Protein AF-A0A7S1STF5-F1 (afdb_monomer_lite)

Structure (mmCIF, N/CA/C/O backbone):
data_AF-A0A7S1STF5-F1
#
_entry.id   AF-A0A7S1STF5-F1
#
loop_
_atom_site.group_PDB
_atom_site.id
_atom_site.type_symbol
_atom_site.label_atom_id
_atom_site.label_alt_id
_atom_site.label_comp_id
_atom_site.label_asym_id
_atom_site.label_entity_id
_atom_site.label_seq_id
_atom_site.pdbx_PDB_ins_code
_atom_site.Cartn_x
_atom_site.Cartn_y
_atom_site.Cartn_z
_atom_site.occupancy
_atom_site.B_iso_or_equiv
_atom_site.auth_seq_id
_atom_site.auth_comp_id
_atom_site.auth_asym_id
_atom_site.auth_atom_id
_atom_site.pdbx_PDB_model_num
ATOM 1 N N . ARG A 1 1 ? -7.938 1.426 16.062 1.00 89.44 1 ARG A N 1
ATOM 2 C CA . ARG A 1 1 ? -9.061 0.473 15.889 1.00 89.44 1 ARG A CA 1
ATOM 3 C C . ARG A 1 1 ? -10.332 1.252 15.558 1.00 89.44 1 ARG A C 1
ATOM 5 O O . ARG A 1 1 ? -10.455 2.339 16.115 1.00 89.44 1 ARG A O 1
ATOM 12 N N . ASN A 1 2 ? -11.232 0.725 14.715 1.00 90.94 2 ASN A N 1
ATOM 13 C CA . ASN A 1 2 ? -12.562 1.290 14.385 1.00 90.94 2 ASN A CA 1
ATOM 14 C C . ASN A 1 2 ? -12.552 2.775 13.990 1.00 90.94 2 ASN A C 1
ATOM 16 O O . ASN A 1 2 ? -13.373 3.558 14.470 1.00 90.94 2 ASN A O 1
ATOM 20 N N . ARG A 1 3 ? -11.572 3.202 13.190 1.00 93.94 3 ARG A N 1
ATOM 21 C CA . ARG A 1 3 ? -11.370 4.626 12.891 1.00 93.94 3 ARG A CA 1
ATOM 22 C C . ARG A 1 3 ? -10.943 4.867 11.456 1.00 93.94 3 ARG A C 1
ATOM 24 O O . ARG A 1 3 ? -10.235 4.055 10.863 1.00 93.94 3 ARG A O 1
ATOM 31 N N . THR A 1 4 ? -11.324 6.036 10.962 1.00 96.81 4 THR A N 1
ATOM 32 C CA . THR A 1 4 ? -10.716 6.641 9.783 1.00 96.81 4 THR A CA 1
ATOM 33 C C . THR A 1 4 ? -9.541 7.502 10.226 1.00 96.81 4 THR A C 1
ATOM 35 O O . THR A 1 4 ? -9.682 8.322 11.133 1.00 96.81 4 THR A O 1
ATOM 38 N N . VAL A 1 5 ? -8.383 7.297 9.610 1.00 95.75 5 VAL A N 1
ATOM 39 C CA . VAL A 1 5 ? -7.157 8.059 9.846 1.00 95.75 5 VAL A CA 1
ATOM 40 C C . VAL A 1 5 ? -6.758 8.714 8.534 1.00 95.75 5 VAL A C 1
ATOM 42 O O . VAL A 1 5 ? -6.696 8.048 7.504 1.00 95.75 5 VAL A O 1
ATOM 45 N N . VAL A 1 6 ? -6.484 10.012 8.579 1.00 95.50 6 VAL A N 1
ATOM 46 C CA . VAL A 1 6 ? -5.954 10.773 7.448 1.00 95.50 6 VAL A CA 1
ATOM 47 C C . VAL A 1 6 ? -4.627 11.365 7.895 1.00 95.50 6 VAL A C 1
ATOM 49 O O . VAL A 1 6 ? -4.579 12.035 8.924 1.00 95.50 6 VAL A O 1
ATOM 52 N N . VAL A 1 7 ? -3.566 11.081 7.146 1.00 95.06 7 VAL A N 1
ATOM 53 C CA . VAL A 1 7 ? -2.220 11.611 7.378 1.00 95.06 7 VAL A CA 1
ATOM 54 C C . VAL A 1 7 ? -1.866 12.494 6.192 1.00 95.06 7 VAL A C 1
ATOM 56 O O . VAL A 1 7 ? -1.862 12.023 5.053 1.00 95.06 7 VAL A O 1
ATOM 59 N N . THR A 1 8 ? -1.628 13.779 6.438 1.00 93.44 8 THR A N 1
ATOM 60 C CA . THR A 1 8 ? -1.364 14.757 5.376 1.00 93.44 8 THR A CA 1
ATOM 61 C C . THR A 1 8 ? 0.061 14.638 4.833 1.00 93.44 8 THR A C 1
ATOM 63 O O . THR A 1 8 ? 0.925 14.006 5.446 1.00 93.44 8 THR A O 1
ATOM 66 N N . ALA A 1 9 ? 0.333 15.257 3.682 1.00 91.50 9 ALA A N 1
ATOM 67 C CA . ALA A 1 9 ? 1.676 15.288 3.106 1.00 91.50 9 ALA A CA 1
ATOM 68 C C . ALA A 1 9 ? 2.710 15.911 4.062 1.00 91.50 9 ALA A C 1
ATOM 70 O O . ALA A 1 9 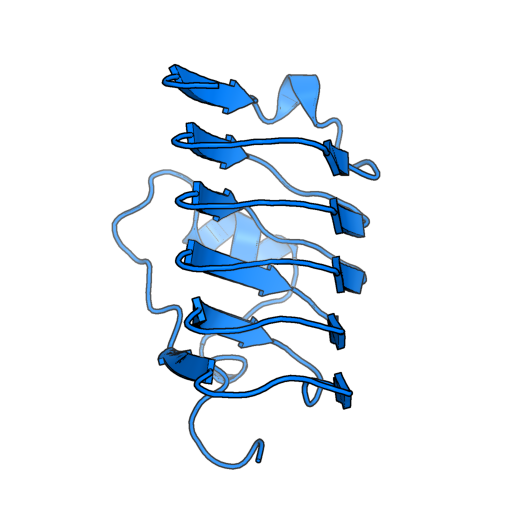? 3.825 15.401 4.173 1.00 91.50 9 ALA A O 1
ATOM 71 N N . GLU A 1 10 ? 2.328 16.958 4.798 1.00 92.81 10 GLU A N 1
ATOM 72 C CA . GLU A 1 10 ? 3.182 17.628 5.785 1.00 92.81 10 GLU A CA 1
ATOM 73 C C . GLU A 1 10 ? 3.545 16.690 6.940 1.00 92.81 10 GLU A C 1
ATOM 75 O O . GLU A 1 10 ? 4.677 16.705 7.414 1.00 92.81 10 GLU A O 1
ATOM 80 N N . GLN A 1 11 ? 2.602 15.844 7.367 1.00 94.00 11 GLN A N 1
ATOM 81 C CA . GLN A 1 11 ? 2.827 14.866 8.432 1.00 94.00 11 GLN A CA 1
ATOM 82 C C . GLN A 1 11 ? 3.703 13.689 7.980 1.00 94.00 11 GLN A C 1
ATOM 84 O O . GLN A 1 11 ? 4.409 13.110 8.801 1.00 94.00 11 GLN A O 1
ATOM 89 N N . LEU A 1 12 ? 3.662 13.326 6.694 1.00 94.00 12 LEU A N 1
ATOM 90 C CA . LEU A 1 12 ? 4.498 12.263 6.123 1.00 94.00 12 LEU A CA 1
ATOM 91 C C . LEU A 1 12 ? 5.936 12.733 5.862 1.00 94.00 12 LEU A C 1
ATOM 93 O O . LEU A 1 12 ? 6.884 11.954 5.991 1.00 94.00 12 LEU A O 1
ATOM 97 N N . GLY A 1 13 ? 6.104 13.991 5.446 1.00 90.56 13 GLY A N 1
ATOM 98 C CA . GLY A 1 13 ? 7.411 14.616 5.229 1.00 90.56 13 GLY A CA 1
ATOM 99 C C . GLY A 1 13 ? 8.289 13.940 4.166 1.00 90.56 13 GLY A C 1
ATOM 100 O O . GLY A 1 13 ? 9.493 14.175 4.144 1.00 90.56 13 GLY A O 1
ATOM 101 N N . GLY A 1 14 ? 7.735 13.073 3.309 1.00 90.56 14 GLY A N 1
ATOM 102 C CA . GLY A 1 14 ? 8.524 12.307 2.337 1.00 90.56 14 GLY A CA 1
ATOM 103 C C . GLY A 1 14 ? 9.363 11.176 2.942 1.00 90.56 14 GLY A C 1
ATOM 104 O O . GLY A 1 14 ? 10.223 10.643 2.244 1.00 90.56 14 GLY A O 1
ATOM 105 N N . SER A 1 15 ? 9.136 10.839 4.213 1.00 93.44 15 SER A N 1
ATOM 106 C CA . SER A 1 15 ? 9.946 9.904 5.000 1.00 93.44 15 SER A CA 1
ATOM 107 C C . SER A 1 15 ? 9.339 8.497 5.077 1.00 93.44 15 SER A C 1
ATOM 109 O O . SER A 1 15 ? 8.338 8.196 4.418 1.00 93.44 15 SER A O 1
ATOM 111 N N . ASP A 1 16 ? 9.971 7.616 5.852 1.00 97.19 16 ASP A N 1
ATOM 112 C CA . ASP A 1 16 ? 9.476 6.271 6.124 1.00 97.19 16 ASP A CA 1
ATOM 113 C C . ASP A 1 16 ? 8.235 6.333 7.021 1.00 97.19 16 ASP A C 1
ATOM 115 O O . ASP A 1 16 ? 8.228 7.006 8.052 1.00 97.19 16 ASP A O 1
ATOM 119 N N . PHE A 1 17 ? 7.200 5.570 6.673 1.00 98.00 17 PHE A N 1
ATOM 120 C CA . PHE A 1 17 ? 5.970 5.507 7.454 1.00 98.00 17 PHE A CA 1
ATOM 121 C C . PHE A 1 17 ? 5.625 4.073 7.846 1.00 98.00 17 PHE A C 1
ATOM 123 O O . PHE A 1 17 ? 5.787 3.137 7.062 1.00 98.00 17 PHE A O 1
ATOM 130 N N . THR A 1 18 ? 5.147 3.883 9.078 1.00 98.38 18 THR A N 1
ATOM 131 C CA . THR A 1 18 ? 4.792 2.559 9.606 1.00 98.38 18 THR A CA 1
ATOM 132 C C . THR A 1 18 ? 3.374 2.555 10.156 1.00 98.38 18 THR A C 1
ATOM 134 O O . THR A 1 18 ? 3.009 3.384 10.987 1.00 98.38 18 THR A O 1
ATOM 137 N N . LEU A 1 19 ? 2.588 1.575 9.721 1.00 98.31 19 LEU A N 1
ATOM 138 C CA . LEU A 1 19 ? 1.283 1.239 10.271 1.00 98.31 19 LEU A CA 1
ATOM 139 C C . LEU A 1 19 ? 1.406 -0.081 11.026 1.00 98.31 19 LEU A C 1
ATOM 141 O O . LEU A 1 19 ? 1.845 -1.079 10.455 1.00 98.31 19 LEU A O 1
ATOM 145 N N . VAL A 1 20 ? 1.007 -0.088 12.296 1.00 98.38 20 VAL A N 1
ATOM 146 C CA . VAL A 1 20 ? 1.100 -1.273 13.150 1.00 98.38 20 VAL A CA 1
ATOM 147 C C . VAL A 1 20 ? -0.157 -1.460 13.993 1.00 98.38 20 VAL A C 1
ATOM 149 O O . VAL A 1 20 ? -0.756 -0.481 14.442 1.00 98.38 20 VAL A O 1
ATOM 152 N N . ASP A 1 21 ? -0.557 -2.715 14.202 1.00 98.31 21 ASP A N 1
ATOM 153 C CA . ASP A 1 21 ? -1.643 -3.113 15.113 1.00 98.31 21 ASP A CA 1
ATOM 154 C C . ASP A 1 21 ? -2.986 -2.422 14.834 1.00 98.31 21 ASP A C 1
ATOM 156 O O . ASP A 1 21 ? -3.747 -2.042 15.739 1.00 98.31 21 ASP A O 1
ATOM 160 N N . LEU A 1 22 ? -3.299 -2.263 13.548 1.00 98.38 22 LEU A N 1
ATOM 161 C CA . LEU A 1 22 ? -4.564 -1.693 13.117 1.00 98.38 22 LEU A CA 1
ATOM 162 C C . LEU A 1 22 ? -5.595 -2.788 12.894 1.00 98.38 22 LEU A C 1
ATOM 164 O O . LEU A 1 22 ? -5.337 -3.840 12.318 1.00 98.38 22 LEU A O 1
ATOM 168 N N . LYS A 1 23 ? -6.808 -2.495 13.344 1.00 98.50 23 LYS A N 1
ATOM 169 C CA . LYS A 1 23 ? -7.948 -3.382 13.201 1.00 98.50 23 LYS A CA 1
ATOM 170 C C . LYS A 1 23 ? -9.186 -2.561 12.898 1.00 98.50 23 LYS A C 1
ATOM 172 O O . LYS A 1 23 ? -9.435 -1.592 13.626 1.00 98.50 23 LYS A O 1
ATOM 177 N N . ASP A 1 24 ? -9.926 -2.940 11.860 1.00 98.38 24 ASP A N 1
ATOM 178 C CA . ASP A 1 24 ? -11.166 -2.269 11.457 1.00 98.38 24 ASP A CA 1
ATOM 179 C C . ASP A 1 24 ? -10.936 -0.765 11.168 1.00 98.38 24 ASP A C 1
ATOM 181 O O . ASP A 1 24 ? -11.651 0.111 11.656 1.00 98.38 24 ASP A O 1
ATOM 185 N N . CYS A 1 25 ? -9.859 -0.432 10.447 1.00 98.31 25 CYS A N 1
ATOM 186 C CA . CYS A 1 25 ? -9.468 0.959 10.174 1.00 98.31 25 CYS A CA 1
ATOM 187 C C . CYS A 1 25 ? -9.511 1.288 8.679 1.00 98.31 25 CYS A C 1
ATOM 189 O O . CYS A 1 25 ? -9.151 0.460 7.850 1.00 98.31 25 CYS A O 1
ATOM 191 N N . THR A 1 26 ? -9.849 2.532 8.346 1.00 98.00 26 THR A N 1
ATOM 192 C CA . THR A 1 26 ? -9.593 3.101 7.013 1.00 98.00 26 THR A CA 1
ATOM 193 C C . THR A 1 26 ? -8.483 4.136 7.139 1.00 98.00 26 THR A C 1
ATOM 195 O O . THR A 1 26 ? -8.562 5.008 7.998 1.00 98.00 26 THR A O 1
ATOM 198 N N . VAL A 1 27 ? -7.431 4.035 6.337 1.00 97.12 27 VAL A N 1
ATOM 199 C CA . VAL A 1 27 ? -6.242 4.885 6.437 1.00 97.12 27 VAL A CA 1
ATOM 200 C C . VAL A 1 27 ? -5.971 5.530 5.089 1.00 97.12 27 VAL A C 1
ATOM 202 O O . VAL A 1 27 ? -5.887 4.836 4.080 1.00 97.12 27 VAL A O 1
ATOM 205 N N . PHE A 1 28 ? -5.794 6.845 5.093 1.00 95.25 28 PHE A N 1
ATOM 206 C CA . PHE A 1 28 ? -5.395 7.627 3.933 1.00 95.25 28 PHE A CA 1
ATOM 207 C C . PHE A 1 28 ? -4.047 8.298 4.210 1.00 95.25 28 PHE A C 1
ATOM 209 O O . PHE A 1 28 ? -3.931 9.068 5.164 1.00 95.25 28 PHE A O 1
ATOM 216 N N . LEU A 1 29 ? -3.034 8.012 3.391 1.00 94.56 29 LEU A N 1
ATOM 217 C CA . LEU A 1 29 ? -1.699 8.617 3.471 1.00 94.56 29 LEU A CA 1
ATOM 218 C C . LEU A 1 29 ? -1.523 9.553 2.270 1.00 94.56 29 LEU A C 1
ATOM 220 O O . LEU A 1 29 ? -1.292 9.093 1.156 1.00 94.56 29 LEU A O 1
ATOM 224 N N . LEU A 1 30 ? -1.679 10.861 2.476 1.00 92.31 30 LEU A N 1
ATOM 225 C CA . LEU A 1 30 ? -1.921 11.840 1.405 1.00 92.31 30 LEU A CA 1
ATOM 226 C C . LEU A 1 30 ? -0.654 12.472 0.822 1.00 92.31 30 LEU A C 1
ATOM 228 O O . LEU A 1 30 ? -0.661 13.636 0.430 1.00 92.31 30 LEU A O 1
ATOM 232 N N . GLY A 1 31 ? 0.447 11.731 0.772 1.00 91.50 31 GLY A N 1
ATOM 233 C CA . GLY A 1 31 ? 1.722 12.265 0.318 1.00 91.50 31 GLY A CA 1
ATOM 234 C C . GLY A 1 31 ? 2.723 11.184 -0.046 1.00 91.50 31 GLY A C 1
ATOM 235 O O . GLY A 1 31 ? 2.449 9.987 0.052 1.00 91.50 31 GLY A O 1
ATOM 236 N N . ARG A 1 32 ? 3.893 11.636 -0.494 1.00 93.25 32 ARG A N 1
ATOM 237 C CA . ARG A 1 32 ? 5.009 10.759 -0.843 1.00 93.25 32 ARG A CA 1
ATOM 238 C C . ARG A 1 32 ? 5.655 10.187 0.416 1.00 93.25 32 ARG A C 1
ATOM 240 O O . ARG A 1 32 ? 5.735 10.871 1.435 1.00 93.25 32 ARG A O 1
ATOM 247 N N . MET A 1 33 ? 6.163 8.966 0.315 1.00 96.19 33 MET A N 1
ATOM 248 C CA . MET A 1 33 ? 6.960 8.305 1.353 1.00 96.19 33 MET A CA 1
ATOM 249 C C . MET A 1 33 ? 8.204 7.670 0.727 1.00 96.19 33 MET A C 1
ATOM 251 O O . MET A 1 33 ? 8.166 7.245 -0.431 1.00 96.19 33 MET A O 1
ATOM 255 N N . SER A 1 34 ? 9.295 7.569 1.484 1.00 97.00 34 SER A N 1
ATOM 256 C CA . SER A 1 34 ? 10.485 6.811 1.068 1.00 97.00 34 SER A CA 1
ATOM 257 C C . SER A 1 34 ? 10.306 5.307 1.265 1.00 97.00 34 SER A C 1
ATOM 259 O O . SER A 1 34 ? 10.748 4.524 0.425 1.00 97.00 34 SER A O 1
ATOM 261 N N . ALA A 1 35 ? 9.598 4.901 2.318 1.00 98.12 35 ALA A N 1
ATOM 262 C CA . ALA A 1 35 ? 9.207 3.518 2.554 1.00 98.12 35 ALA A CA 1
ATOM 263 C C . ALA A 1 35 ? 7.873 3.440 3.301 1.00 98.12 35 ALA A C 1
ATOM 265 O O . ALA A 1 35 ? 7.521 4.339 4.067 1.00 98.12 35 ALA A O 1
ATOM 266 N N . LEU A 1 36 ? 7.153 2.336 3.112 1.00 98.50 36 LEU A N 1
ATOM 267 C CA . LEU A 1 36 ? 5.925 2.044 3.844 1.00 98.50 36 LEU A CA 1
ATOM 268 C C . LEU A 1 36 ? 6.001 0.648 4.455 1.00 98.50 36 LEU A C 1
ATOM 270 O O . LEU A 1 36 ? 6.200 -0.341 3.754 1.00 98.50 36 LEU A O 1
ATOM 274 N N . ARG A 1 37 ? 5.822 0.553 5.771 1.00 98.62 37 ARG A N 1
ATOM 275 C CA . ARG A 1 37 ? 5.726 -0.727 6.480 1.00 98.62 37 ARG A CA 1
ATOM 276 C C . ARG A 1 37 ? 4.319 -0.895 7.025 1.00 98.62 37 ARG A C 1
ATOM 278 O O . ARG A 1 37 ? 3.813 -0.020 7.725 1.00 98.62 37 ARG A O 1
ATOM 285 N N . CYS A 1 38 ? 3.684 -2.018 6.727 1.00 98.69 38 CYS A N 1
ATOM 286 C CA . CYS A 1 38 ? 2.413 -2.395 7.329 1.00 98.69 38 CYS A CA 1
ATOM 287 C C . CYS A 1 38 ? 2.596 -3.715 8.058 1.00 98.69 38 CYS A C 1
ATOM 289 O O . CYS A 1 38 ? 2.989 -4.704 7.445 1.00 98.69 38 CYS A O 1
ATOM 291 N N . HIS A 1 39 ? 2.311 -3.718 9.355 1.00 98.69 39 HIS A N 1
ATOM 292 C CA . HIS A 1 39 ? 2.477 -4.894 10.189 1.00 98.69 39 HIS A CA 1
ATOM 293 C C . HIS A 1 39 ? 1.242 -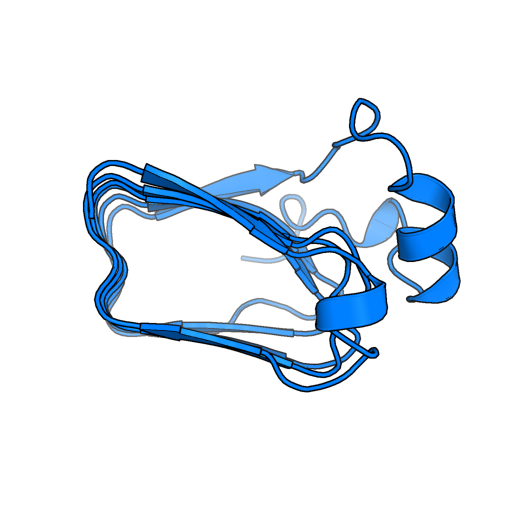5.136 11.057 1.00 98.69 39 HIS A C 1
ATOM 295 O O . HIS A 1 39 ? 0.816 -4.243 11.790 1.00 98.69 39 HIS A O 1
ATOM 301 N N . ARG A 1 40 ? 0.675 -6.347 11.006 1.00 98.69 40 ARG A N 1
ATOM 302 C CA . ARG A 1 40 ? -0.510 -6.732 11.802 1.00 98.69 40 ARG A CA 1
ATOM 303 C C . ARG A 1 40 ? -1.709 -5.815 11.534 1.00 98.69 40 ARG A C 1
ATOM 305 O O . ARG A 1 40 ? -2.216 -5.137 12.430 1.00 98.69 40 ARG A O 1
ATOM 312 N N . LEU A 1 41 ? -2.139 -5.781 10.273 1.00 98.69 41 LEU A N 1
ATOM 313 C CA . LEU A 1 41 ? -3.367 -5.105 9.841 1.00 98.69 41 LEU A CA 1
ATOM 314 C C . LEU A 1 41 ? -4.478 -6.142 9.655 1.00 98.69 41 LEU A C 1
ATOM 316 O O . LEU A 1 41 ? -4.268 -7.187 9.047 1.00 98.69 41 LEU A O 1
ATOM 320 N N . THR A 1 42 ? -5.677 -5.860 10.156 1.00 98.75 42 THR A N 1
ATOM 321 C CA . THR A 1 42 ? -6.833 -6.757 9.997 1.00 98.75 42 THR A CA 1
ATOM 322 C C . THR A 1 42 ? -8.096 -5.965 9.700 1.00 98.75 42 THR A C 1
ATOM 324 O O . THR A 1 42 ? -8.437 -5.062 10.468 1.00 98.75 42 THR A O 1
ATOM 327 N N . ARG A 1 43 ? -8.832 -6.308 8.636 1.00 98.62 43 ARG A N 1
ATOM 328 C CA . ARG A 1 43 ? -10.036 -5.552 8.231 1.00 98.62 43 ARG A CA 1
ATOM 329 C C . ARG A 1 43 ? -9.747 -4.082 8.005 1.00 98.62 43 ARG A C 1
ATOM 331 O O . ARG A 1 43 ? -10.478 -3.194 8.448 1.00 98.62 43 ARG A O 1
ATOM 338 N N . CYS A 1 44 ? -8.622 -3.825 7.351 1.00 98.62 44 CYS A N 1
ATOM 339 C CA . CYS A 1 44 ? -8.156 -2.486 7.067 1.00 98.62 44 CYS A CA 1
ATOM 340 C C . CYS A 1 44 ? -8.331 -2.137 5.593 1.00 98.62 44 CYS A C 1
ATOM 342 O O . CYS A 1 44 ? -8.155 -2.968 4.708 1.00 98.62 44 CYS A O 1
ATOM 344 N N . ARG A 1 45 ? -8.643 -0.867 5.342 1.00 97.81 45 ARG A N 1
ATOM 345 C CA . ARG A 1 45 ? -8.602 -0.255 4.015 1.00 97.81 45 ARG A CA 1
ATOM 346 C C . ARG A 1 45 ? -7.502 0.792 4.009 1.00 97.81 45 ARG A C 1
ATOM 348 O O . ARG A 1 45 ? -7.584 1.745 4.778 1.00 97.81 45 ARG A O 1
ATOM 355 N N . LEU A 1 46 ? -6.474 0.609 3.193 1.00 96.44 46 LEU A N 1
ATOM 356 C CA . LEU A 1 46 ? -5.352 1.537 3.081 1.00 96.44 46 LEU A CA 1
ATOM 357 C C . LEU A 1 46 ? -5.339 2.172 1.697 1.00 96.44 46 LEU A C 1
ATOM 359 O O . LEU A 1 46 ? -5.345 1.473 0.688 1.00 96.44 46 LEU A O 1
ATOM 363 N N . PHE A 1 47 ? -5.251 3.494 1.674 1.00 94.50 47 PHE A N 1
ATOM 364 C CA . PHE A 1 47 ? -5.061 4.296 0.479 1.00 94.50 47 PHE A CA 1
ATOM 365 C C . PHE A 1 47 ? -3.784 5.104 0.648 1.00 94.50 47 PHE A C 1
ATOM 367 O O . PHE A 1 47 ? -3.752 6.050 1.439 1.00 94.50 47 PHE A O 1
ATOM 374 N N . SER A 1 48 ? -2.717 4.709 -0.044 1.00 93.12 48 SER A N 1
ATOM 375 C CA . SER A 1 48 ? -1.437 5.398 0.062 1.00 93.12 48 SER A CA 1
ATOM 376 C C . SER A 1 48 ? -1.135 6.267 -1.154 1.00 93.12 48 SER A C 1
ATOM 378 O O . SER A 1 48 ? -1.411 5.900 -2.296 1.00 93.12 48 SER A O 1
ATOM 380 N N . GLY A 1 49 ? -0.486 7.401 -0.903 1.00 92.62 49 GLY A N 1
ATOM 381 C CA . GLY A 1 49 ? 0.307 8.100 -1.903 1.00 92.62 49 GLY A CA 1
ATOM 382 C C . GLY A 1 49 ? 1.527 7.275 -2.345 1.00 92.62 49 GLY A C 1
ATOM 383 O O . GLY A 1 49 ? 1.740 6.157 -1.856 1.00 92.62 49 GLY A O 1
ATOM 384 N N . PRO A 1 50 ? 2.322 7.801 -3.293 1.00 93.38 50 PRO A N 1
ATOM 385 C CA . PRO A 1 50 ? 3.435 7.071 -3.886 1.00 93.38 50 PRO A CA 1
ATOM 386 C C . PRO A 1 50 ? 4.557 6.793 -2.886 1.00 93.38 50 PRO A C 1
ATOM 388 O O . PRO A 1 50 ? 5.034 7.690 -2.186 1.00 93.38 50 PRO A O 1
ATOM 391 N N . VAL A 1 51 ? 5.038 5.553 -2.896 1.00 95.38 51 VAL A N 1
ATOM 392 C CA . VAL A 1 51 ? 6.222 5.124 -2.147 1.00 95.38 51 VAL A CA 1
ATOM 393 C C . VAL A 1 51 ? 7.407 5.019 -3.112 1.00 95.38 51 VAL A C 1
ATOM 395 O O . VAL A 1 51 ? 7.476 4.084 -3.911 1.00 95.38 51 VAL A O 1
ATOM 398 N N . THR A 1 52 ? 8.359 5.953 -3.038 1.00 95.06 52 THR A N 1
ATOM 399 C CA . THR A 1 52 ? 9.544 6.018 -3.930 1.00 95.06 52 THR A CA 1
ATOM 400 C C . THR A 1 52 ? 10.672 5.059 -3.542 1.00 95.06 52 THR A C 1
ATOM 402 O O . THR A 1 52 ? 11.819 5.237 -3.940 1.00 95.06 52 THR A O 1
ATOM 405 N N . GLY A 1 53 ? 10.354 4.058 -2.734 1.00 95.75 53 GLY A N 1
ATOM 406 C CA . GLY A 1 53 ? 11.252 2.989 -2.337 1.00 95.75 53 GLY A CA 1
ATOM 407 C C . GLY A 1 53 ? 10.459 1.706 -2.157 1.00 95.75 53 GLY A C 1
ATOM 408 O O . GLY A 1 53 ? 9.717 1.300 -3.054 1.00 95.75 53 GLY A O 1
ATOM 409 N N . SER A 1 54 ? 10.600 1.067 -0.999 1.00 96.25 54 SER A N 1
ATOM 410 C CA . SER A 1 54 ? 9.968 -0.227 -0.744 1.00 96.25 54 SER A CA 1
ATOM 411 C C . SER A 1 54 ? 8.733 -0.123 0.140 1.00 96.25 54 SER A C 1
ATOM 413 O O . SER A 1 54 ? 8.684 0.630 1.115 1.00 96.25 54 SER A O 1
ATOM 415 N N . SER A 1 55 ? 7.742 -0.938 -0.199 1.00 97.81 55 SER A N 1
ATOM 416 C CA . SER A 1 55 ? 6.617 -1.252 0.664 1.00 97.81 55 SER A CA 1
ATOM 417 C C . SER A 1 55 ? 6.761 -2.679 1.181 1.00 97.81 55 SER A C 1
ATOM 419 O O . SER A 1 55 ? 6.890 -3.619 0.393 1.00 97.81 55 SER A O 1
ATOM 421 N N . PHE A 1 56 ? 6.741 -2.843 2.500 1.00 98.56 56 PHE A N 1
ATOM 422 C CA . PHE A 1 56 ? 6.798 -4.142 3.162 1.00 98.56 56 PHE A CA 1
ATOM 423 C C . PHE A 1 56 ? 5.506 -4.394 3.934 1.00 98.56 56 PHE A C 1
ATOM 425 O O . PHE A 1 56 ? 5.135 -3.618 4.818 1.00 98.56 56 PHE A O 1
ATOM 432 N N . LEU A 1 57 ? 4.831 -5.481 3.582 1.00 98.56 57 LEU A N 1
ATOM 433 C CA . LEU A 1 57 ? 3.541 -5.880 4.122 1.00 98.56 57 LEU A CA 1
ATOM 434 C C . LEU A 1 57 ? 3.714 -7.219 4.830 1.00 98.56 57 LEU A C 1
ATOM 436 O O . LEU A 1 57 ? 4.113 -8.195 4.198 1.00 98.56 57 LEU A O 1
ATOM 440 N N . ASP A 1 58 ? 3.424 -7.254 6.125 1.00 98.75 58 ASP A N 1
ATOM 441 C CA . ASP A 1 58 ? 3.587 -8.446 6.950 1.00 98.75 58 ASP A CA 1
ATOM 442 C C . ASP A 1 58 ? 2.402 -8.638 7.903 1.00 98.75 58 ASP A C 1
ATOM 444 O O . ASP A 1 58 ? 1.969 -7.692 8.568 1.00 98.75 58 ASP A O 1
ATOM 448 N N . ALA A 1 59 ? 1.878 -9.861 7.987 1.00 98.69 59 ALA A N 1
ATOM 449 C CA . ALA A 1 59 ? 0.705 -10.187 8.803 1.00 98.69 59 ALA A CA 1
ATOM 450 C C . ALA A 1 59 ? -0.507 -9.281 8.494 1.00 98.69 59 ALA A C 1
ATOM 452 O O . ALA A 1 59 ? -1.096 -8.658 9.384 1.00 98.69 59 ALA A O 1
ATOM 453 N N . VAL A 1 60 ? -0.851 -9.149 7.211 1.00 98.81 60 VAL A N 1
ATOM 454 C CA . VAL A 1 60 ? -2.031 -8.400 6.756 1.00 98.81 60 VAL A CA 1
ATOM 455 C C . VAL A 1 60 ? -3.149 -9.386 6.410 1.00 98.81 60 VAL A C 1
ATOM 457 O O . VAL A 1 60 ? -2.922 -10.365 5.705 1.00 98.81 60 VAL A O 1
ATOM 460 N N . HIS A 1 61 ? -4.354 -9.160 6.931 1.00 98.69 61 HIS A N 1
ATOM 461 C CA . HIS A 1 61 ? -5.462 -10.111 6.801 1.00 98.69 61 HIS A CA 1
ATOM 462 C C . HIS A 1 61 ? -6.791 -9.417 6.505 1.00 98.69 61 HIS A C 1
ATOM 464 O O . HIS A 1 61 ? -7.079 -8.372 7.101 1.00 98.69 61 HIS A O 1
ATOM 470 N N . ASP A 1 62 ? -7.627 -10.020 5.653 1.00 98.69 62 ASP A N 1
ATOM 471 C CA . ASP A 1 62 ? -9.006 -9.571 5.388 1.00 98.69 62 ASP A CA 1
ATOM 472 C C . ASP A 1 62 ? -9.058 -8.068 5.059 1.00 98.69 62 ASP A C 1
ATOM 474 O O . ASP A 1 62 ? -9.760 -7.295 5.702 1.00 98.69 62 ASP A O 1
ATOM 478 N N . SER A 1 63 ? -8.164 -7.601 4.188 1.00 98.69 63 SER A N 1
ATOM 479 C CA . SER A 1 63 ? -7.885 -6.170 4.004 1.00 98.69 63 SER A CA 1
ATOM 480 C C . SER A 1 63 ? -7.854 -5.773 2.532 1.00 98.69 63 SER A C 1
ATOM 482 O O . SER A 1 63 ? -7.817 -6.611 1.638 1.00 98.69 63 SER A O 1
ATOM 484 N N . LEU A 1 64 ? -7.858 -4.467 2.275 1.00 97.75 64 LEU A N 1
ATOM 485 C CA . LEU A 1 64 ? -7.755 -3.896 0.937 1.00 97.75 64 LEU A CA 1
ATOM 486 C C . LEU A 1 64 ? -6.724 -2.768 0.937 1.00 97.75 64 LEU A C 1
ATOM 488 O O . LEU A 1 64 ? -6.802 -1.841 1.747 1.00 97.75 64 LEU A O 1
ATOM 492 N N . LEU A 1 65 ? -5.732 -2.861 0.055 1.00 96.31 65 LEU A N 1
ATOM 493 C CA . LEU A 1 65 ? -4.594 -1.952 -0.002 1.00 96.31 65 LEU A CA 1
ATOM 494 C C . LEU A 1 65 ? -4.433 -1.382 -1.419 1.00 96.31 65 LEU A C 1
ATOM 496 O O . LEU A 1 65 ? -4.174 -2.111 -2.374 1.00 96.31 65 LEU A O 1
ATOM 500 N N . HIS A 1 66 ? -4.532 -0.059 -1.536 1.00 93.56 66 HIS A N 1
ATOM 501 C CA . HIS A 1 66 ? -4.104 0.704 -2.707 1.00 93.56 66 HIS A CA 1
ATOM 502 C C . HIS A 1 66 ? -2.674 1.180 -2.501 1.00 93.56 66 HIS A C 1
ATOM 504 O O . HIS A 1 66 ? -2.413 1.968 -1.589 1.00 93.56 66 HIS A O 1
ATOM 510 N N . LEU A 1 67 ? -1.766 0.692 -3.348 1.00 92.06 67 LEU A N 1
ATOM 511 C CA . LEU A 1 67 ? -0.333 0.805 -3.112 1.00 92.06 67 LEU A CA 1
ATOM 512 C C . LEU A 1 67 ? 0.443 1.099 -4.409 1.00 92.06 67 LEU A C 1
ATOM 514 O O . LEU A 1 67 ? 0.888 0.180 -5.103 1.00 92.06 67 LEU A O 1
ATOM 518 N N . PRO A 1 68 ? 0.622 2.384 -4.754 1.00 92.62 68 PRO A N 1
ATOM 519 C CA . PRO A 1 68 ? 1.630 2.811 -5.714 1.00 92.62 68 PRO A CA 1
ATOM 520 C C . PRO A 1 68 ? 3.027 2.805 -5.070 1.00 92.62 68 PRO A C 1
ATOM 522 O O . PRO A 1 68 ? 3.291 3.554 -4.128 1.00 92.62 68 PRO A O 1
ATOM 525 N N . SER A 1 69 ? 3.946 1.975 -5.567 1.00 93.88 69 SER A N 1
ATOM 526 C CA . SER A 1 69 ? 5.283 1.823 -4.974 1.00 93.88 69 SER A CA 1
ATOM 527 C C . SER A 1 69 ? 6.344 1.417 -5.996 1.00 93.88 69 SER A C 1
ATOM 529 O O . SER A 1 69 ? 6.026 0.828 -7.018 1.00 93.88 69 SER A O 1
ATOM 531 N N . HIS A 1 70 ? 7.628 1.687 -5.751 1.00 94.94 70 HIS A N 1
ATOM 532 C CA . HIS A 1 70 ? 8.684 1.149 -6.621 1.00 94.94 70 HIS A CA 1
ATOM 533 C C . HIS A 1 70 ? 8.879 -0.355 -6.427 1.00 94.94 70 HIS A C 1
ATOM 535 O O . HIS A 1 70 ? 9.120 -1.057 -7.408 1.00 94.94 70 HIS A O 1
ATOM 541 N N . GLN A 1 71 ? 8.764 -0.840 -5.187 1.00 95.38 71 GLN A N 1
ATOM 542 C CA . GLN A 1 71 ? 8.974 -2.240 -4.815 1.00 95.38 71 GLN A CA 1
ATOM 543 C C . GLN A 1 71 ? 7.940 -2.679 -3.780 1.00 95.38 71 GLN A C 1
ATOM 545 O O . GLN A 1 71 ? 7.652 -1.942 -2.838 1.00 95.38 71 GLN A O 1
ATOM 550 N N . VAL A 1 72 ? 7.431 -3.904 -3.903 1.00 96.25 72 VAL A N 1
ATOM 551 C CA . VAL A 1 72 ? 6.468 -4.470 -2.949 1.00 96.25 72 VAL A CA 1
ATOM 552 C C . VAL A 1 72 ? 6.933 -5.855 -2.512 1.00 96.25 72 VAL A C 1
ATOM 554 O O . VAL A 1 72 ? 7.188 -6.720 -3.349 1.00 96.25 72 VAL A O 1
ATOM 557 N N . ARG A 1 73 ? 7.015 -6.073 -1.197 1.00 97.81 73 ARG A N 1
ATOM 558 C CA . ARG A 1 73 ? 7.208 -7.397 -0.595 1.00 97.81 73 ARG A CA 1
ATOM 559 C C . ARG A 1 73 ? 6.056 -7.703 0.353 1.00 97.81 73 ARG A C 1
ATOM 561 O O . ARG A 1 73 ? 5.752 -6.905 1.239 1.00 97.81 73 ARG A O 1
ATOM 568 N N . ILE A 1 74 ? 5.438 -8.858 0.142 1.00 98.31 74 ILE A N 1
ATOM 569 C CA . ILE A 1 74 ? 4.258 -9.348 0.848 1.00 98.31 74 ILE A CA 1
ATOM 570 C C . ILE A 1 74 ? 4.640 -10.635 1.570 1.00 98.31 74 ILE A C 1
ATOM 572 O O . ILE A 1 74 ? 5.122 -11.583 0.952 1.00 98.31 74 ILE A O 1
ATOM 576 N N . HIS A 1 75 ? 4.426 -10.659 2.876 1.00 98.56 75 HIS A N 1
ATOM 577 C CA . HIS A 1 75 ? 4.781 -11.768 3.745 1.00 98.56 75 HIS A CA 1
ATOM 578 C C . HIS A 1 75 ? 3.618 -12.094 4.689 1.00 98.56 75 HIS A C 1
ATOM 580 O O . HIS A 1 75 ? 2.930 -11.190 5.166 1.00 98.56 75 HIS A O 1
ATOM 586 N N . SER A 1 76 ? 3.373 -13.383 4.947 1.00 98.56 76 SER A N 1
ATOM 587 C CA . SER A 1 76 ? 2.351 -13.864 5.902 1.00 98.56 76 SER A CA 1
ATOM 588 C C . SER A 1 76 ? 0.990 -13.162 5.775 1.00 98.56 76 SER A C 1
ATOM 590 O O . SER A 1 76 ? 0.370 -12.789 6.770 1.00 98.56 76 SER A O 1
ATOM 592 N N . THR A 1 77 ? 0.561 -12.890 4.542 1.00 98.69 77 THR A N 1
ATOM 593 C CA . THR A 1 77 ? -0.623 -12.079 4.237 1.00 98.69 77 THR A CA 1
ATOM 594 C C . THR A 1 77 ? -1.704 -12.949 3.612 1.00 98.69 77 THR A C 1
ATOM 596 O O . THR A 1 77 ? -1.416 -13.790 2.758 1.00 98.69 77 THR A O 1
ATOM 599 N N . HIS A 1 78 ? -2.953 -12.761 4.036 1.00 98.50 78 HIS A N 1
ATOM 600 C CA . HIS A 1 78 ? -4.059 -13.631 3.638 1.00 98.50 78 HIS A CA 1
ATOM 601 C C . HIS A 1 78 ? -5.342 -12.852 3.353 1.00 98.50 78 HIS A C 1
ATOM 603 O O . HIS A 1 78 ? -5.570 -11.798 3.946 1.00 98.50 78 HIS A O 1
ATOM 609 N N . ASP A 1 79 ? -6.174 -13.365 2.445 1.00 98.62 79 ASP A N 1
ATOM 610 C CA . ASP A 1 79 ? -7.512 -12.826 2.148 1.00 98.62 79 ASP A CA 1
ATOM 611 C C . ASP A 1 79 ? -7.491 -11.308 1.895 1.00 98.62 79 ASP A C 1
ATOM 613 O O . ASP A 1 79 ? -8.249 -10.544 2.489 1.00 98.62 79 ASP A O 1
ATOM 617 N N . THR A 1 80 ? -6.530 -10.841 1.095 1.00 98.50 80 THR A N 1
ATOM 618 C CA . THR A 1 80 ? -6.240 -9.408 0.954 1.00 98.50 80 THR A CA 1
ATOM 619 C C . THR A 1 80 ? -6.233 -8.980 -0.507 1.00 98.50 80 THR A C 1
ATOM 621 O O . THR A 1 80 ? -5.631 -9.629 -1.367 1.00 98.50 80 THR A O 1
ATOM 624 N N . ASP A 1 81 ? -6.884 -7.846 -0.753 1.00 97.25 81 ASP A N 1
ATOM 625 C CA . ASP A 1 81 ? -7.027 -7.232 -2.066 1.00 97.25 81 ASP A CA 1
ATOM 626 C C . ASP A 1 81 ? -5.992 -6.142 -2.256 1.00 97.25 81 ASP A C 1
ATOM 628 O O . ASP A 1 81 ? -5.848 -5.232 -1.437 1.00 97.25 81 ASP A O 1
ATOM 632 N N . PHE A 1 82 ? -5.296 -6.209 -3.377 1.00 94.81 82 PHE A N 1
ATOM 633 C CA . PHE A 1 82 ? -4.224 -5.301 -3.714 1.00 94.81 82 PHE A CA 1
ATOM 634 C C . PHE A 1 82 ? -4.523 -4.591 -5.023 1.00 94.81 82 PHE A C 1
ATOM 636 O O . PHE A 1 82 ? -4.576 -5.202 -6.088 1.00 94.81 82 PHE A O 1
ATOM 643 N N . TYR A 1 83 ? -4.639 -3.272 -4.946 1.00 92.06 83 TYR A N 1
ATOM 644 C CA . TYR A 1 83 ? -4.615 -2.403 -6.111 1.00 92.06 83 TYR A CA 1
ATOM 645 C C . TYR A 1 83 ? -3.194 -1.872 -6.270 1.00 92.06 83 TYR A C 1
ATOM 647 O O . TYR A 1 83 ? -2.784 -0.952 -5.556 1.00 92.06 83 TYR A O 1
ATOM 655 N N . LEU A 1 84 ? -2.427 -2.470 -7.184 1.00 90.06 84 LEU A N 1
ATOM 656 C CA . LEU A 1 84 ? -0.994 -2.209 -7.319 1.00 90.06 84 LEU A CA 1
ATOM 657 C C . LEU A 1 84 ? -0.661 -1.389 -8.563 1.00 90.06 84 LEU A C 1
ATOM 659 O O . LEU A 1 84 ? -1.119 -1.657 -9.677 1.00 90.06 84 LEU A O 1
ATOM 663 N N . ARG A 1 85 ? 0.227 -0.419 -8.355 1.00 90.00 85 ARG A N 1
ATOM 664 C CA . ARG A 1 85 ? 1.083 0.149 -9.394 1.00 90.00 85 ARG A CA 1
ATOM 665 C C . ARG A 1 85 ? 2.508 -0.002 -8.893 1.00 90.00 85 ARG A C 1
ATOM 667 O O . ARG A 1 85 ? 2.895 0.696 -7.957 1.00 90.00 85 ARG A O 1
ATOM 674 N N . VAL A 1 86 ? 3.244 -0.953 -9.455 1.00 90.12 86 VAL A N 1
ATOM 675 C CA . VAL A 1 86 ? 4.594 -1.276 -9.002 1.00 90.12 86 VAL A CA 1
ATOM 676 C C . VAL A 1 86 ? 5.570 -1.355 -10.159 1.00 90.12 86 VAL A C 1
ATOM 678 O O . VAL A 1 86 ? 5.287 -1.978 -11.181 1.00 90.12 86 VAL A O 1
ATOM 681 N N . ARG A 1 87 ? 6.736 -0.726 -9.992 1.00 88.94 87 ARG A N 1
ATOM 682 C CA . ARG A 1 87 ? 7.797 -0.740 -11.005 1.00 88.94 87 ARG A CA 1
ATOM 683 C C . ARG A 1 87 ? 8.458 -2.114 -11.096 1.00 88.94 87 ARG A C 1
ATOM 685 O O . ARG A 1 87 ? 8.586 -2.662 -12.188 1.00 88.94 87 ARG A O 1
ATOM 692 N N . SER A 1 88 ? 8.831 -2.699 -9.960 1.00 87.75 88 SER A N 1
ATOM 693 C CA . SER A 1 88 ? 9.391 -4.054 -9.904 1.00 87.75 88 SER A CA 1
ATOM 694 C C . SER A 1 88 ? 8.317 -5.147 -9.921 1.00 87.75 88 SER A C 1
ATOM 696 O O . SER A 1 88 ? 7.126 -4.875 -9.773 1.00 87.75 88 SER A O 1
ATOM 698 N N . ASN A 1 89 ? 8.753 -6.403 -10.034 1.00 89.81 89 ASN A N 1
ATOM 699 C CA . ASN A 1 89 ? 7.900 -7.549 -9.724 1.00 89.81 89 ASN A CA 1
ATOM 700 C C . ASN A 1 89 ? 7.714 -7.642 -8.197 1.00 89.81 89 ASN A C 1
ATOM 702 O O . ASN A 1 89 ? 8.707 -7.500 -7.468 1.00 89.81 89 ASN A O 1
ATOM 706 N N . PRO A 1 90 ? 6.482 -7.830 -7.689 1.00 92.75 90 PRO A N 1
ATOM 707 C CA . PRO A 1 90 ? 6.250 -8.102 -6.275 1.00 92.75 90 PRO A CA 1
ATOM 708 C C . PRO A 1 90 ? 6.919 -9.403 -5.815 1.00 92.75 90 PRO A C 1
ATOM 710 O O . PRO A 1 90 ? 6.967 -10.380 -6.556 1.00 92.75 90 PRO A O 1
ATOM 713 N N . ILE A 1 91 ? 7.375 -9.438 -4.563 1.00 95.00 91 ILE A N 1
ATOM 714 C CA . ILE A 1 91 ? 7.835 -10.668 -3.899 1.00 95.00 91 ILE A CA 1
ATOM 715 C C . ILE A 1 91 ? 6.749 -11.110 -2.920 1.00 95.00 91 ILE A C 1
ATOM 717 O O . ILE A 1 91 ? 6.354 -10.322 -2.062 1.00 95.00 91 ILE A O 1
ATOM 721 N N . ILE A 1 92 ? 6.277 -12.353 -3.036 1.00 96.06 92 ILE A N 1
ATOM 722 C CA . ILE A 1 92 ? 5.207 -12.908 -2.197 1.00 96.06 92 ILE A CA 1
ATOM 723 C C . ILE A 1 92 ? 5.711 -14.179 -1.513 1.00 96.06 92 ILE A C 1
ATOM 725 O O . ILE A 1 92 ? 6.118 -15.130 -2.174 1.00 96.06 92 ILE A O 1
ATOM 729 N N . GLU A 1 93 ? 5.654 -14.206 -0.185 1.00 97.75 93 GLU A N 1
ATOM 730 C CA . GLU A 1 93 ? 6.144 -15.309 0.644 1.00 97.75 93 GLU A CA 1
ATOM 731 C C . GLU A 1 93 ? 5.093 -15.675 1.702 1.00 97.75 93 GLU A C 1
ATOM 733 O O . GLU A 1 93 ? 4.453 -14.800 2.290 1.00 97.75 93 GLU A O 1
ATOM 738 N N . HIS A 1 94 ? 4.897 -16.974 1.952 1.00 97.94 94 HIS A N 1
ATOM 739 C CA . HIS A 1 94 ? 4.007 -17.490 3.008 1.00 97.94 94 HIS A CA 1
ATOM 740 C C . HIS A 1 94 ? 2.588 -16.887 3.016 1.00 97.94 94 HIS A C 1
ATOM 742 O O . HIS A 1 94 ? 1.999 -16.687 4.071 1.00 97.94 94 HIS A O 1
ATOM 748 N N . SER A 1 95 ? 2.042 -16.573 1.841 1.00 98.25 95 SER A N 1
ATOM 749 C CA . SER A 1 95 ? 0.785 -15.835 1.689 1.00 98.25 95 SER A CA 1
ATOM 750 C C . SER A 1 95 ? -0.209 -16.620 0.832 1.00 98.25 95 SER A C 1
ATOM 752 O O . SER A 1 95 ? 0.197 -17.425 -0.007 1.00 98.25 95 SER A O 1
ATOM 754 N N . SER A 1 96 ? -1.511 -16.411 1.030 1.00 97.69 96 SER A N 1
ATOM 755 C CA . SER A 1 96 ? -2.560 -17.118 0.274 1.00 97.69 96 SER A CA 1
ATOM 756 C C . SER A 1 96 ? -3.814 -16.266 0.082 1.00 97.69 96 SER A C 1
ATOM 758 O O . SER A 1 96 ? -4.014 -15.287 0.789 1.00 97.69 96 SER A O 1
ATOM 760 N N . ALA A 1 97 ? -4.661 -16.624 -0.889 1.00 97.81 97 ALA A N 1
ATOM 761 C CA . ALA A 1 97 ? -5.903 -15.897 -1.190 1.00 97.81 97 ALA A CA 1
ATOM 762 C C . ALA A 1 97 ? -5.698 -14.385 -1.442 1.00 97.81 97 ALA A C 1
ATOM 764 O O . ALA A 1 97 ? -6.515 -13.551 -1.055 1.00 97.81 97 ALA A O 1
ATOM 765 N N . LEU A 1 98 ? -4.588 -14.031 -2.097 1.00 97.12 98 LEU A N 1
ATOM 766 C CA . LEU A 1 98 ? -4.312 -12.661 -2.520 1.00 97.12 98 LEU A CA 1
ATOM 767 C C . LEU A 1 98 ? -4.992 -12.388 -3.860 1.00 97.12 98 LEU A C 1
ATOM 769 O O . LEU A 1 98 ? -4.933 -13.221 -4.767 1.00 97.12 98 LEU A O 1
ATOM 773 N N . ARG A 1 99 ? -5.607 -11.214 -4.002 1.00 95.12 99 ARG A N 1
ATOM 774 C CA . ARG A 1 99 ? -6.221 -10.771 -5.260 1.00 95.12 99 ARG A CA 1
ATOM 775 C C . ARG A 1 99 ? -5.575 -9.470 -5.697 1.00 95.12 99 ARG A C 1
ATOM 777 O O . ARG A 1 99 ? -5.420 -8.558 -4.891 1.00 95.12 99 ARG A O 1
ATOM 784 N N . PHE A 1 100 ? -5.211 -9.381 -6.970 1.00 92.44 100 PHE A N 1
ATOM 785 C CA . PHE A 1 100 ? -4.490 -8.235 -7.513 1.00 92.44 100 PHE A CA 1
ATOM 786 C C . PHE A 1 100 ? -5.282 -7.577 -8.640 1.00 92.44 100 PHE A C 1
ATOM 788 O O . PHE A 1 100 ? -5.808 -8.253 -9.522 1.00 92.44 100 PHE A O 1
ATOM 795 N N . ALA A 1 101 ? -5.347 -6.250 -8.608 1.00 89.75 101 ALA A N 1
ATOM 796 C CA . ALA A 1 101 ? -5.973 -5.414 -9.621 1.00 89.75 101 ALA A CA 1
ATOM 797 C C . ALA A 1 101 ? -5.087 -4.190 -9.928 1.00 89.75 101 ALA A C 1
ATOM 799 O O . ALA A 1 101 ? -4.289 -3.773 -9.080 1.00 89.75 101 ALA A O 1
ATOM 800 N N . PRO A 1 102 ? -5.189 -3.596 -11.131 1.00 87.50 102 PRO A N 1
ATOM 801 C CA . PRO A 1 102 ? -4.443 -2.387 -11.452 1.00 87.50 102 PRO A CA 1
ATOM 802 C C . PRO A 1 102 ? -4.827 -1.229 -10.528 1.00 87.50 102 PRO A C 1
ATOM 804 O O . PRO A 1 102 ? -6.008 -0.993 -10.271 1.00 87.50 102 PRO A O 1
ATOM 807 N N . CYS A 1 103 ? -3.846 -0.449 -10.072 1.00 84.06 103 CYS A N 1
ATOM 808 C CA . CYS A 1 103 ? -4.123 0.820 -9.401 1.00 84.06 103 CYS A CA 1
ATOM 809 C C . CYS A 1 103 ? -4.372 1.932 -10.440 1.00 84.06 103 CYS A C 1
ATOM 811 O O . CYS A 1 103 ? -3.484 2.715 -10.785 1.00 84.06 103 CYS A O 1
ATOM 813 N N . THR A 1 104 ? -5.601 2.003 -10.954 1.00 74.19 104 THR A N 1
ATOM 814 C CA . THR A 1 104 ? -6.056 2.982 -11.967 1.00 74.19 104 THR A CA 1
ATOM 815 C C . THR A 1 104 ? -6.656 4.241 -11.335 1.00 74.19 104 THR A C 1
ATOM 817 O O . THR A 1 104 ? -7.605 4.816 -11.853 1.00 74.19 104 THR A O 1
ATOM 820 N N . PHE A 1 105 ? -6.166 4.634 -10.159 1.00 63.97 105 PHE A N 1
ATOM 821 C CA . PHE A 1 105 ? -6.851 5.552 -9.248 1.00 63.97 105 PHE A CA 1
ATOM 822 C C . PHE A 1 105 ? -6.817 7.023 -9.727 1.00 63.97 105 PHE A C 1
ATOM 824 O O . PHE A 1 105 ? -6.107 7.856 -9.176 1.00 63.97 105 PHE A O 1
ATOM 831 N N . GLU A 1 106 ? -7.600 7.349 -10.757 1.00 56.94 106 GLU A N 1
A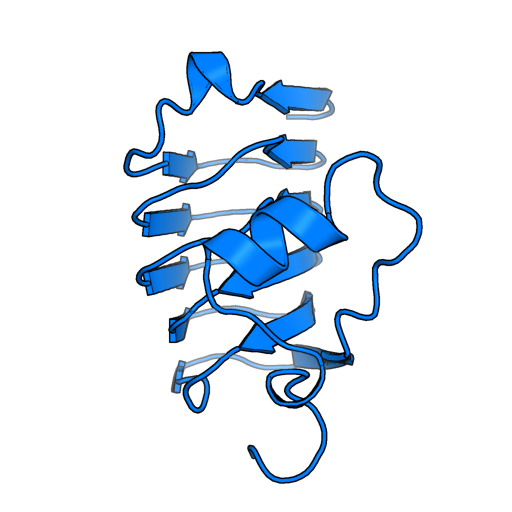TOM 832 C CA . GLU A 1 106 ? -7.751 8.705 -11.316 1.00 56.94 106 GLU A CA 1
ATOM 833 C C . GLU A 1 106 ? -8.576 9.637 -10.409 1.00 56.94 106 GLU A C 1
ATOM 835 O O . GLU A 1 106 ? -8.442 10.855 -10.477 1.00 56.94 106 GLU A O 1
ATOM 840 N N . ALA A 1 107 ? -9.399 9.078 -9.515 1.00 47.81 107 ALA A N 1
ATOM 841 C CA . ALA A 1 107 ? -10.360 9.823 -8.698 1.00 47.81 107 ALA A CA 1
ATOM 842 C C . ALA A 1 107 ? -9.817 10.341 -7.346 1.00 47.81 107 ALA A C 1
ATOM 844 O O . ALA A 1 107 ? -10.567 10.959 -6.589 1.00 47.81 107 ALA A O 1
ATOM 845 N N . TRP A 1 108 ? -8.539 10.107 -7.006 1.00 59.78 108 TRP A N 1
ATOM 846 C CA . TRP A 1 108 ? -7.933 10.685 -5.796 1.00 59.78 108 TRP A CA 1
ATOM 847 C C . TRP A 1 108 ? -7.342 12.073 -6.099 1.00 59.78 108 TRP A C 1
ATOM 849 O O . TRP A 1 108 ? -6.441 12.160 -6.946 1.00 59.78 108 TRP A O 1
ATOM 859 N N . PRO A 1 109 ? -7.776 13.152 -5.414 1.00 43.88 109 PRO A N 1
ATOM 860 C CA . PRO A 1 109 ? -7.187 14.474 -5.590 1.00 43.88 109 PRO A CA 1
ATOM 861 C C . PRO A 1 109 ? -5.714 14.409 -5.175 1.00 43.88 109 PRO A C 1
ATOM 863 O O . PRO A 1 109 ? -5.414 13.933 -4.083 1.00 43.88 109 PRO A O 1
ATOM 866 N N . CYS A 1 110 ? -4.808 14.885 -6.034 1.00 50.25 110 CYS A N 1
ATOM 867 C CA . CYS A 1 110 ? -3.341 14.848 -5.875 1.00 50.25 110 CYS A CA 1
ATOM 868 C C . CYS A 1 110 ? -2.613 13.594 -6.418 1.00 50.25 110 CYS A C 1
ATOM 870 O O . CYS A 1 110 ? -1.398 13.497 -6.291 1.00 50.25 110 CYS A O 1
ATOM 872 N N . SER A 1 111 ? -3.293 12.640 -7.065 1.00 64.12 111 SER A N 1
ATOM 873 C CA . SER A 1 111 ? -2.650 11.377 -7.480 1.00 64.12 111 SER A CA 1
ATOM 874 C C . SER A 1 111 ? -1.711 11.493 -8.686 1.00 64.12 111 SER A C 1
ATOM 876 O O . SER A 1 111 ? -0.560 11.086 -8.585 1.00 64.12 111 SER A O 1
ATOM 878 N N . GLN A 1 112 ? -2.150 12.040 -9.823 1.00 73.88 112 GLN A N 1
ATOM 879 C CA . GLN A 1 112 ? -1.386 11.914 -11.075 1.00 73.88 112 GLN A CA 1
ATOM 880 C C . GLN A 1 112 ? -0.034 12.635 -11.050 1.00 73.88 112 GLN A C 1
ATOM 882 O O . GLN A 1 112 ? 0.969 12.052 -11.459 1.00 73.88 112 GLN A O 1
ATOM 887 N N . GLN A 1 113 ? 0.018 13.867 -10.538 1.00 79.88 113 GLN A N 1
ATOM 888 C CA . GLN A 1 113 ? 1.274 14.612 -10.464 1.00 79.88 113 GLN A CA 1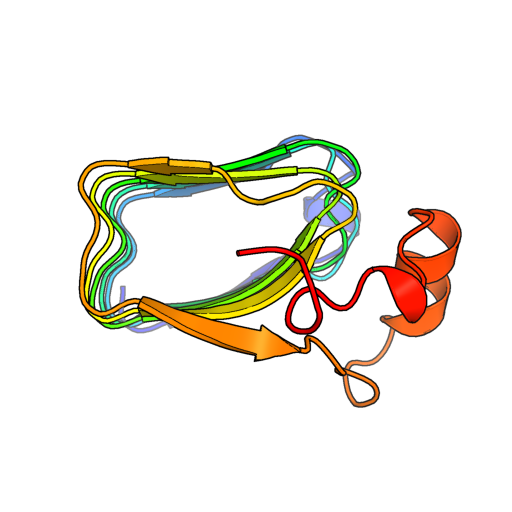
ATOM 889 C C . GLN A 1 113 ? 2.234 13.994 -9.442 1.00 79.88 113 GLN A C 1
ATOM 891 O O . GLN A 1 113 ? 3.389 13.768 -9.773 1.00 79.88 113 GLN A O 1
ATOM 896 N N . LEU A 1 114 ? 1.755 13.607 -8.251 1.00 82.88 114 LEU A N 1
ATOM 897 C CA . LEU A 1 114 ? 2.600 12.918 -7.268 1.00 82.88 114 LEU A CA 1
ATOM 898 C C . LEU A 1 114 ? 3.117 11.570 -7.790 1.00 82.88 114 LEU A C 1
ATOM 900 O O . LEU A 1 114 ? 4.268 11.220 -7.539 1.00 82.88 114 LEU A O 1
ATOM 904 N N . LEU A 1 115 ? 2.285 10.813 -8.513 1.00 86.12 115 LEU A N 1
ATOM 905 C CA . LEU A 1 115 ? 2.695 9.572 -9.173 1.00 86.12 115 LEU A CA 1
ATOM 906 C C . LEU A 1 115 ? 3.764 9.847 -10.237 1.00 86.12 115 LEU A C 1
ATOM 908 O O . LEU A 1 115 ? 4.792 9.174 -10.238 1.00 86.12 115 LEU A O 1
ATOM 912 N N . SER A 1 116 ? 3.564 10.859 -11.085 1.00 86.31 116 SER A N 1
ATOM 913 C CA . SER A 1 116 ? 4.535 11.281 -12.102 1.00 86.31 116 SER A CA 1
ATOM 914 C C . SER A 1 116 ? 5.863 11.725 -11.485 1.00 86.31 116 SER A C 1
ATOM 916 O O . SER A 1 116 ? 6.917 11.250 -11.899 1.00 86.31 116 SER A O 1
ATOM 918 N N . ASP A 1 117 ? 5.830 12.562 -10.448 1.00 88.44 117 ASP A N 1
ATOM 919 C CA . ASP A 1 117 ? 7.016 13.046 -9.729 1.00 88.44 117 ASP A CA 1
ATOM 920 C C . ASP A 1 117 ? 7.754 11.907 -9.006 1.00 88.44 117 ASP A C 1
ATOM 922 O O . ASP A 1 117 ? 8.969 11.951 -8.810 1.00 88.44 117 ASP A O 1
ATOM 926 N N . ALA A 1 118 ? 7.025 10.858 -8.619 1.00 88.00 118 ALA A N 1
ATOM 927 C CA . ALA A 1 118 ? 7.584 9.617 -8.098 1.00 88.00 118 ALA A CA 1
ATOM 928 C C . ALA A 1 118 ? 8.071 8.660 -9.203 1.00 88.00 118 ALA A C 1
ATOM 930 O O . ALA A 1 118 ? 8.623 7.603 -8.893 1.00 88.00 118 ALA A O 1
ATOM 931 N N . GLY A 1 119 ? 7.874 8.989 -10.481 1.00 89.25 119 GLY A N 1
ATOM 932 C CA . GLY A 1 119 ? 8.205 8.142 -11.625 1.00 89.25 119 GLY A CA 1
ATOM 933 C C . GLY A 1 119 ? 7.339 6.883 -11.743 1.00 89.25 119 GLY A C 1
ATOM 934 O O . GLY A 1 119 ? 7.818 5.875 -12.255 1.00 89.25 119 GLY A O 1
ATOM 935 N N . LEU A 1 120 ? 6.112 6.899 -11.222 1.00 87.00 120 LEU A N 1
ATOM 936 C CA . LEU A 1 120 ? 5.139 5.808 -11.325 1.00 87.00 120 LEU A CA 1
ATOM 937 C C . LEU A 1 120 ? 4.127 6.116 -12.433 1.00 87.00 120 LEU A C 1
ATOM 939 O O . LEU A 1 120 ? 3.152 6.847 -12.252 1.00 87.00 120 LEU A O 1
ATOM 943 N N . THR A 1 121 ? 4.358 5.526 -13.594 1.00 84.25 121 THR A N 1
ATOM 944 C CA . THR A 1 121 ? 3.621 5.766 -14.837 1.00 84.25 121 THR A CA 1
ATOM 945 C C . THR A 1 121 ? 2.479 4.765 -15.029 1.00 84.25 121 THR A C 1
ATOM 947 O O . THR A 1 121 ? 2.276 3.870 -14.207 1.00 84.25 121 THR A O 1
ATOM 950 N N . ALA A 1 122 ? 1.681 4.933 -16.087 1.00 77.44 122 ALA A N 1
ATOM 951 C CA . ALA A 1 122 ? 0.610 3.989 -16.416 1.00 77.44 122 ALA A CA 1
ATOM 952 C C . ALA A 1 122 ? 1.140 2.583 -16.760 1.00 77.44 122 ALA A C 1
ATOM 954 O O . ALA A 1 122 ? 0.442 1.603 -16.499 1.00 77.44 122 ALA A O 1
ATOM 955 N N . ASP A 1 123 ? 2.378 2.487 -17.252 1.00 78.81 123 ASP A N 1
ATOM 956 C CA . ASP A 1 123 ? 3.040 1.225 -17.607 1.00 78.81 123 ASP A CA 1
ATOM 957 C C . ASP A 1 123 ? 3.438 0.405 -16.367 1.00 78.81 123 ASP A C 1
ATOM 959 O O . ASP A 1 123 ? 3.637 -0.805 -16.434 1.00 78.81 123 ASP A O 1
ATOM 963 N N . ASP A 1 124 ? 3.491 1.041 -15.192 1.00 79.06 124 ASP A N 1
ATOM 964 C CA . ASP A 1 124 ? 3.778 0.376 -13.920 1.00 79.06 124 ASP A CA 1
ATOM 965 C C . ASP A 1 124 ? 2.536 -0.315 -13.311 1.00 79.06 124 ASP A C 1
ATOM 967 O O . ASP A 1 124 ? 2.600 -0.861 -12.206 1.00 79.06 124 ASP A O 1
ATOM 971 N N . ASN A 1 125 ? 1.375 -0.286 -13.976 1.00 70.38 125 ASN A N 1
ATOM 972 C CA . ASN A 1 125 ? 0.162 -0.949 -13.491 1.00 70.38 125 ASN A CA 1
ATOM 973 C C . ASN A 1 125 ? 0.327 -2.479 -13.534 1.00 70.38 125 ASN A C 1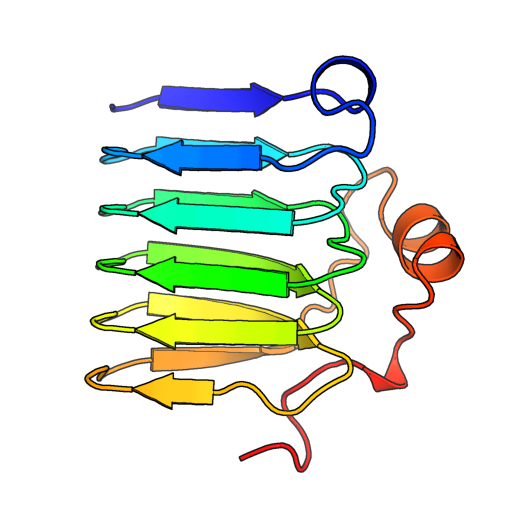
ATOM 975 O O . ASN A 1 125 ? 0.395 -3.104 -14.588 1.00 70.38 125 ASN A O 1
ATOM 979 N N . ALA A 1 126 ? 0.388 -3.095 -12.357 1.00 61.28 126 ALA A N 1
ATOM 980 C CA . ALA A 1 126 ? 1.071 -4.369 -12.160 1.00 61.28 126 ALA A CA 1
ATOM 981 C C . ALA A 1 126 ? 0.217 -5.629 -12.369 1.00 61.28 126 ALA A C 1
ATOM 983 O O . ALA A 1 126 ? 0.305 -6.555 -11.570 1.00 61.28 126 ALA A O 1
ATOM 984 N N . VAL A 1 127 ? -0.627 -5.697 -13.402 1.00 59.84 127 VAL A N 1
ATOM 985 C CA . VAL A 1 127 ? -1.491 -6.890 -13.588 1.00 59.84 127 VAL A CA 1
ATOM 986 C C . VAL A 1 127 ? -1.299 -7.597 -14.923 1.00 59.84 127 VAL A C 1
ATOM 988 O O . VAL A 1 127 ? -1.704 -8.746 -15.059 1.00 59.84 127 VAL A O 1
ATOM 991 N N . VAL A 1 128 ? -0.591 -6.988 -15.869 1.00 52.50 128 VAL A N 1
ATOM 992 C CA . VAL A 1 128 ? -0.213 -7.644 -17.123 1.00 52.50 128 VAL A CA 1
ATOM 993 C C . VAL A 1 128 ? 1.282 -7.975 -17.015 1.00 52.50 128 VAL A C 1
ATOM 995 O O . VAL A 1 128 ? 2.081 -7.081 -16.762 1.00 52.50 128 VAL A O 1
ATOM 998 N N . GLU A 1 129 ? 1.640 -9.262 -17.109 1.00 52.69 129 GLU A N 1
ATOM 999 C CA . GLU A 1 129 ? 3.026 -9.784 -17.226 1.00 52.69 129 GLU A CA 1
ATOM 1000 C C . GLU A 1 129 ? 3.947 -9.790 -15.979 1.00 52.69 129 GLU A C 1
ATOM 1002 O O . GLU A 1 129 ? 5.140 -10.053 -16.118 1.00 52.69 129 GLU A O 1
ATOM 1007 N N . LYS A 1 130 ? 3.445 -9.566 -14.753 1.00 56.41 130 LYS A N 1
ATOM 1008 C CA . LYS A 1 130 ? 4.292 -9.505 -13.530 1.00 56.41 130 LYS A CA 1
ATOM 1009 C C . LYS A 1 130 ? 4.157 -10.676 -12.536 1.00 56.41 130 LYS A C 1
ATOM 1011 O O . LYS A 1 130 ? 4.602 -10.531 -11.396 1.00 56.41 130 LYS A O 1
ATOM 1016 N N . TRP A 1 131 ? 3.576 -11.807 -12.947 1.00 57.00 131 TRP A N 1
ATOM 1017 C CA . TRP A 1 131 ? 3.334 -12.987 -12.096 1.00 57.00 131 TRP A CA 1
ATOM 1018 C C . TRP A 1 131 ? 4.054 -14.228 -12.613 1.00 57.00 131 TRP A C 1
ATOM 1020 O O . TRP A 1 131 ? 3.888 -14.528 -13.816 1.00 57.00 131 TRP A O 1
#

Sequence (131 aa):
RNRTVVVTAEQLGGSDFTLVDLKDCTVFLLGRMSALRCHRLTRCRLFSGPVTGSSFLDAVHDSLLHLPSHQVRIHSTHDTDFYLRVRSNPIIEHSSALRFAPCTFEAWPCSQQLLSDAGLTADDNAVVEKW

Organism: NCBI:txid63592

InterPro domains:
  IPR006599 CARP motif [SM00673] (22-59)
  IPR006599 CARP motif [SM00673] (60-94)
  IPR012945 Tubulin binding cofactor C-like domain [PF07986] (14-126)
  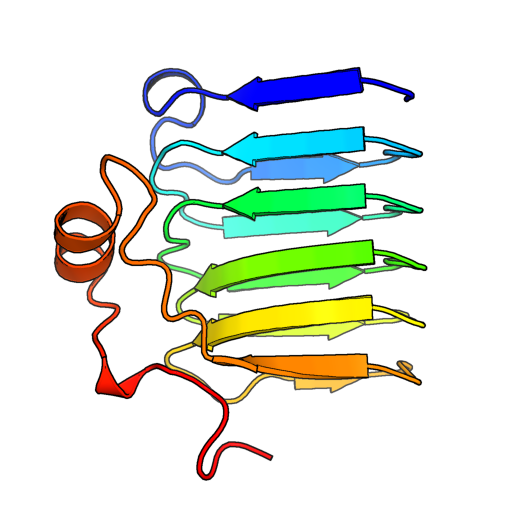IPR016098 Cyclase-associated protein CAP/septum formation inhibitor MinC, C-terminal [G3DSA:2.160.20.70] (1-130)
  IPR017901 C-CAP/cofactor C-like domain [PS51329] (1-127)
  IPR027684 Tubulin-specific chaperone C [PTHR15139] (9-125)

pLDDT: mean 90.01, std 12.77, range [43.88, 98.81]

Foldseek 3Di:
DLEEEEQAQVNQVQEEEEAEQAECYEYEAHHHYCEYEYEQYYNYEYHHAEHLHEYEYENAECYEYEYHYQEYEHYCYECYEYQYQYVAQYHYYNYDNYHYFFNPPPPDPPHPVSCVVSVRDPVSRQDPPRD

Secondary structure (DSSP, 8-state):
--EEEEE-HHHHTTSEEEEEEEESEEEEE-S-BSEEEEEEEES-EEEE--EEEEEEEEEEEEEEEEEEEEEEEEES-EEEEEEEEESSPPEEES-EEEEEEE---TTSTTHHHHHHHTT--GGGBTTSS--

Radius of gyration: 13.3 Å; chains: 1; bounding box: 24×35×34 Å